Protein AF-A0A1V9V9V4-F1 (afdb_monomer_lite)

Radius of gyration: 20.97 Å; chains: 1; bounding box: 50×52×43 Å

InterPro domains:
  IPR003789 Aspartyl/glutamyl-tRNA amidotransferase subunit B-like [SSF89095] (1-101)
  IPR017959 Aspartyl/glutamyl-tRNA(Asn/Gln) amidotransferase, subunit B /E [PTHR11659] (1-145)
  IPR018027 Asn/Gln amidotransferase [PF02637] (30-145)
  IPR018027 Asn/Gln amidotransferase [SM00845] (30-144)
  IPR023168 Aspartyl/glutamyl-tRNA(Asn/Gln) amidotransferase, C-terminal, domain 2 [G3DSA:1.10.10.410] (117-145)
  IPR042114 Aspartyl/glutamyl-tRNA(Asn/Gln) amidotransferase, C-terminal, domain 1 [G3DSA:1.10.150.380] (1-55)

Foldseek 3Di:
DVVLLVCCCPVQVDDSVLSCQQVVDPLSSVLLVLLVVLVAHSVLSSCCSVPLQVVPDDPPQDPVNRLEGSVLSSVLRVCCVVQQAPPVLSSVLVVVCRVVSHSPSPVSCVVVVGGDPPPPVVVVVVVVVVCVVVVVVVVVVVVPD

pLDDT: mean 88.63, std 12.82, range [49.0, 98.69]

Secondary structure (DSSP, 8-state):
-HHHHHHHHHHH---HHHHHHHTTSHHHHHHHHHHHHTT--HHHHHHIIIIIIGGGSPTT--GGG-SS-HHHHHHHHHHHHTTSS-HHHHHHHHHHHHHHT---HHHHHHHHT------HHHHHHHHHHHHHHTHHHHHHHHTT-

Organism: NCBI:txid28198

Structure (mmCIF, N/CA/C/O backbone):
data_AF-A0A1V9V9V4-F1
#
_entry.id   AF-A0A1V9V9V4-F1
#
loop_
_atom_site.group_PDB
_atom_site.id
_atom_site.type_symbol
_atom_site.label_atom_id
_atom_site.label_alt_id
_atom_site.label_comp_id
_atom_site.label_asym_id
_atom_site.label_entity_id
_atom_site.label_seq_id
_atom_site.pdbx_PDB_ins_code
_atom_site.Cartn_x
_atom_site.Cartn_y
_atom_site.Cartn_z
_atom_site.occupancy
_atom_site.B_iso_or_equiv
_atom_site.auth_seq_id
_atom_site.auth_comp_id
_atom_site.auth_asym_id
_atom_site.auth_atom_id
_atom_site.pdbx_PDB_model_num
ATOM 1 N N . PRO A 1 1 ? -16.568 -1.614 15.394 1.00 76.81 1 PRO A N 1
ATOM 2 C CA . PRO A 1 1 ? -15.267 -2.317 15.238 1.00 76.81 1 PRO A CA 1
ATOM 3 C C . PRO A 1 1 ? -15.439 -3.821 15.005 1.00 76.81 1 PRO A C 1
ATOM 5 O O . PRO A 1 1 ? -15.005 -4.315 13.970 1.00 76.81 1 PRO A O 1
ATOM 8 N N . ASP A 1 2 ? -16.153 -4.514 15.899 1.00 82.56 2 ASP A N 1
ATOM 9 C CA . ASP A 1 2 ? -16.335 -5.975 15.839 1.00 82.56 2 ASP A CA 1
ATOM 10 C C . ASP A 1 2 ? -17.031 -6.463 14.561 1.00 82.56 2 ASP A C 1
ATOM 12 O O . ASP A 1 2 ? -16.579 -7.424 13.942 1.00 82.56 2 ASP A O 1
ATOM 16 N N . GLU A 1 3 ? -18.068 -5.758 14.096 1.00 89.12 3 GLU A N 1
ATOM 17 C CA . GLU A 1 3 ? -18.751 -6.086 12.835 1.00 89.12 3 GLU A CA 1
ATOM 18 C C . GLU A 1 3 ? -17.820 -5.965 11.619 1.00 89.12 3 GLU A C 1
ATOM 20 O O . GLU A 1 3 ? -17.771 -6.867 10.782 1.00 89.12 3 GLU A O 1
ATOM 25 N N . LYS A 1 4 ? -17.020 -4.889 11.540 1.00 88.06 4 LYS A N 1
ATOM 26 C CA . LYS A 1 4 ? -16.029 -4.717 10.465 1.00 88.06 4 LYS A CA 1
ATOM 27 C C . LYS A 1 4 ? -14.941 -5.785 10.532 1.00 88.06 4 LYS A C 1
ATOM 29 O O . LYS A 1 4 ? -14.574 -6.325 9.495 1.00 88.06 4 LYS A O 1
ATOM 34 N N . LYS A 1 5 ? -14.469 -6.132 11.734 1.00 90.81 5 LYS A N 1
ATOM 35 C CA . LYS A 1 5 ? -13.464 -7.183 11.936 1.00 90.81 5 LYS A CA 1
ATOM 36 C C . LYS A 1 5 ? -13.989 -8.524 11.428 1.00 90.81 5 LYS A C 1
ATOM 38 O O . LYS A 1 5 ? -13.320 -9.179 10.634 1.00 90.81 5 LYS A O 1
ATOM 43 N N . ALA A 1 6 ? -15.201 -8.902 11.835 1.00 91.25 6 ALA A N 1
ATOM 44 C CA . ALA A 1 6 ? -15.845 -10.132 11.383 1.00 91.25 6 ALA A CA 1
ATOM 45 C C . ALA A 1 6 ? -16.034 -10.150 9.859 1.00 91.25 6 ALA A C 1
ATOM 47 O O . ALA A 1 6 ? -15.736 -11.157 9.214 1.00 91.25 6 ALA A O 1
ATOM 48 N N . ARG A 1 7 ? -16.460 -9.024 9.270 1.00 93.94 7 ARG A N 1
ATOM 49 C CA . ARG A 1 7 ? -16.567 -8.866 7.816 1.00 93.94 7 ARG A CA 1
ATOM 50 C C . ARG A 1 7 ? -15.217 -9.052 7.125 1.00 93.94 7 ARG A C 1
ATOM 52 O O . ARG A 1 7 ? -15.139 -9.821 6.180 1.00 93.94 7 ARG A O 1
ATOM 59 N N . PHE A 1 8 ? -14.147 -8.420 7.606 1.00 92.94 8 PHE A N 1
ATOM 60 C CA . PHE A 1 8 ? -12.816 -8.532 6.999 1.00 92.94 8 PHE A CA 1
ATOM 61 C C . PHE A 1 8 ? -12.247 -9.950 7.046 1.00 92.94 8 PHE A C 1
ATOM 63 O O . PHE A 1 8 ? -11.635 -10.404 6.082 1.00 92.94 8 PHE A O 1
ATOM 70 N N . VAL A 1 9 ? -12.492 -10.684 8.130 1.00 93.69 9 VAL A N 1
ATOM 71 C CA . VAL A 1 9 ? -12.124 -12.103 8.204 1.00 93.69 9 VAL A CA 1
ATOM 72 C C . VAL A 1 9 ? -12.950 -12.927 7.211 1.00 93.69 9 VAL A C 1
ATOM 74 O O . VAL A 1 9 ? -12.396 -13.730 6.465 1.00 93.69 9 VAL A O 1
ATOM 77 N N . LYS A 1 10 ? -14.271 -12.719 7.165 1.00 94.75 10 LYS A N 1
ATOM 78 C CA . LYS A 1 10 ? -15.195 -13.530 6.359 1.00 94.75 10 LYS A CA 1
ATOM 79 C C . LYS A 1 10 ? -15.103 -13.260 4.855 1.00 94.75 10 LYS A C 1
ATOM 81 O O . LYS A 1 10 ? -15.097 -14.204 4.074 1.00 94.75 10 LYS A O 1
ATOM 86 N N . GLU A 1 11 ? -15.097 -11.994 4.453 1.00 93.12 11 GLU A N 1
ATOM 87 C CA . GLU A 1 11 ? -15.192 -11.570 3.049 1.00 93.12 11 GLU A CA 1
ATOM 88 C C . GLU A 1 11 ? -13.820 -11.449 2.388 1.00 93.12 11 GLU A C 1
ATOM 90 O O . GLU A 1 11 ? -13.676 -11.774 1.212 1.00 93.12 11 GLU A O 1
ATOM 95 N N . TYR A 1 12 ? -12.803 -11.034 3.147 1.00 92.62 12 TYR A N 1
ATOM 96 C CA . TYR A 1 12 ? -11.457 -10.797 2.622 1.00 92.62 12 TYR A CA 1
ATOM 97 C C . TYR A 1 12 ? -10.429 -11.844 3.065 1.00 92.62 12 TYR A C 1
ATOM 99 O O . TYR A 1 12 ? -9.267 -11.775 2.662 1.00 92.62 12 TYR A O 1
ATOM 107 N N . GLY A 1 13 ? -10.834 -12.824 3.881 1.00 92.81 13 GLY A N 1
ATOM 108 C CA . GLY A 1 13 ? -9.962 -13.911 4.329 1.00 92.81 13 GLY A CA 1
ATOM 109 C C . GLY A 1 13 ? -8.808 -13.449 5.222 1.00 92.81 13 GLY A C 1
ATOM 110 O O . GLY A 1 13 ? -7.790 -14.140 5.305 1.00 92.81 13 GLY A O 1
ATOM 111 N N . LEU A 1 14 ? -8.926 -12.277 5.860 1.00 94.31 14 LEU A N 1
ATOM 112 C CA . LEU A 1 14 ? -7.885 -11.779 6.755 1.00 94.31 14 LEU A CA 1
ATOM 113 C C . LEU A 1 14 ? -7.756 -12.668 7.992 1.00 94.31 14 LEU A C 1
ATOM 115 O O . LEU A 1 14 ? -8.738 -13.189 8.521 1.00 94.31 14 LEU A O 1
ATOM 119 N N . LYS A 1 15 ? -6.531 -12.780 8.510 1.00 93.50 15 LYS A N 1
ATOM 120 C CA . LYS A 1 15 ? -6.314 -13.348 9.842 1.00 93.50 15 LYS A CA 1
ATOM 121 C C . LYS A 1 15 ? -6.949 -12.432 10.884 1.00 93.50 15 LYS A C 1
ATOM 123 O O . LYS A 1 15 ? -6.930 -11.211 10.742 1.00 93.50 15 LYS A O 1
ATOM 128 N N . GLU A 1 16 ? -7.438 -13.010 11.978 1.00 92.81 16 GLU A N 1
ATOM 129 C CA . GLU A 1 16 ? -8.068 -12.226 13.046 1.00 92.81 16 GLU A CA 1
ATOM 130 C C . GLU A 1 16 ? -7.151 -11.147 13.626 1.00 92.81 16 GLU A C 1
ATOM 132 O O . GLU A 1 16 ? -7.632 -10.075 13.994 1.00 92.81 16 GLU A O 1
ATOM 137 N N . TYR A 1 17 ? -5.846 -11.419 13.707 1.00 92.25 17 TYR A N 1
ATOM 138 C CA . TYR A 1 17 ? -4.858 -10.447 14.167 1.00 92.25 17 TYR A CA 1
ATOM 139 C C . TYR A 1 17 ? -4.814 -9.223 13.244 1.00 92.25 17 TYR A C 1
ATOM 141 O O . TYR A 1 17 ? -5.044 -8.109 13.707 1.00 92.25 17 TYR A O 1
ATOM 149 N N . ASP A 1 18 ? -4.630 -9.440 11.941 1.00 93.62 18 ASP A N 1
ATOM 150 C CA . ASP A 1 18 ? -4.568 -8.373 10.936 1.00 93.62 18 ASP A CA 1
ATOM 151 C C . ASP A 1 18 ? -5.870 -7.565 10.901 1.00 93.62 18 ASP A C 1
ATOM 153 O O . ASP A 1 18 ? -5.855 -6.334 10.922 1.00 93.62 18 ASP A O 1
ATOM 157 N N . ALA A 1 19 ? -7.012 -8.259 10.939 1.00 94.50 19 ALA A N 1
ATOM 158 C CA . ALA A 1 19 ? -8.316 -7.616 11.015 1.00 94.50 19 ALA A CA 1
ATOM 159 C C . ALA A 1 19 ? -8.445 -6.759 12.285 1.00 94.50 19 ALA A C 1
ATOM 161 O O . ALA A 1 19 ? -8.942 -5.642 12.205 1.00 94.50 19 ALA A O 1
ATOM 162 N N . SER A 1 20 ? -7.945 -7.232 13.434 1.00 94.19 20 SER A N 1
ATOM 163 C CA . SER A 1 20 ? -7.956 -6.466 14.691 1.00 94.19 20 SER A CA 1
ATOM 164 C C . SER A 1 20 ? -7.110 -5.199 14.603 1.00 94.19 20 SER A C 1
ATOM 166 O O . SER A 1 20 ? -7.551 -4.156 15.078 1.00 94.19 20 SER A O 1
ATOM 168 N N . VAL A 1 21 ? -5.927 -5.276 13.982 1.00 93.12 21 VAL A N 1
ATOM 169 C CA . VAL A 1 21 ? -5.042 -4.118 13.774 1.00 93.12 21 VAL A CA 1
ATOM 170 C C . VAL A 1 21 ? -5.727 -3.079 12.891 1.00 93.12 21 VAL A C 1
ATOM 172 O O . VAL A 1 21 ? -5.791 -1.909 13.260 1.00 93.12 21 VAL A O 1
ATOM 175 N N . ILE A 1 22 ? -6.301 -3.493 11.760 1.00 95.38 22 ILE A N 1
ATOM 176 C CA . ILE A 1 22 ? -6.987 -2.580 10.834 1.00 95.38 22 ILE A CA 1
ATOM 177 C C . ILE A 1 22 ? -8.232 -1.961 11.481 1.00 95.38 22 ILE A C 1
ATOM 179 O O . ILE A 1 22 ? -8.517 -0.788 11.271 1.00 95.38 22 ILE A O 1
ATOM 183 N N . THR A 1 23 ? -8.969 -2.713 12.301 1.00 95.12 23 THR A N 1
ATOM 184 C CA . THR A 1 23 ? -10.164 -2.199 12.992 1.00 95.12 23 THR A CA 1
ATOM 185 C C . THR A 1 23 ? -9.881 -1.555 14.346 1.00 95.12 23 THR A C 1
ATOM 187 O O . THR A 1 23 ? -10.823 -1.302 15.098 1.00 95.12 23 THR A O 1
ATOM 190 N N . SER A 1 24 ? -8.609 -1.310 14.677 1.00 92.06 24 SER A N 1
ATOM 191 C CA . SER A 1 24 ? -8.217 -0.648 15.927 1.00 92.06 24 SER A CA 1
ATOM 192 C C . SER A 1 24 ? -8.727 0.793 16.009 1.00 92.06 24 SER A C 1
ATOM 194 O O . SER A 1 24 ? -8.982 1.290 17.104 1.00 92.06 24 SER A O 1
ATOM 196 N N . SER A 1 25 ? -8.947 1.430 14.856 1.00 91.94 25 SER A N 1
ATOM 197 C CA . SER A 1 25 ? -9.592 2.732 14.722 1.00 91.94 25 SER A CA 1
ATOM 198 C C . SER A 1 25 ? -10.607 2.712 13.570 1.00 91.94 25 SER A C 1
ATOM 200 O O . SER A 1 25 ? -10.559 1.845 12.688 1.00 91.94 25 SER A O 1
ATOM 202 N N . LEU A 1 26 ? -11.571 3.637 13.589 1.00 92.81 26 LEU A N 1
ATOM 203 C CA . LEU A 1 26 ? -12.583 3.733 12.531 1.00 92.81 26 LEU A CA 1
ATOM 204 C C . LEU A 1 26 ? -11.948 4.193 11.213 1.00 92.81 26 LEU A C 1
ATOM 206 O O . LEU A 1 26 ? -12.309 3.712 10.141 1.00 92.81 26 LEU A O 1
ATOM 210 N N . GLU A 1 27 ? -10.975 5.083 11.324 1.00 94.44 27 GLU A N 1
ATOM 211 C CA . GLU A 1 27 ? -10.233 5.719 10.246 1.00 94.44 27 GLU A CA 1
ATOM 212 C C . GLU A 1 27 ? -9.420 4.673 9.478 1.00 94.44 27 GLU A C 1
ATOM 214 O O . GLU A 1 27 ? -9.568 4.555 8.265 1.00 94.44 27 GLU A O 1
ATOM 219 N N . MET A 1 28 ? -8.659 3.824 10.181 1.00 95.12 28 MET A N 1
ATOM 220 C CA . MET A 1 28 ? -7.925 2.704 9.572 1.00 95.12 28 MET A CA 1
ATOM 221 C C . MET A 1 28 ? -8.865 1.717 8.871 1.00 95.12 28 MET A C 1
ATOM 223 O O . MET A 1 28 ? -8.575 1.251 7.767 1.00 95.12 28 MET A O 1
ATOM 227 N N . ALA A 1 29 ? -10.017 1.419 9.478 1.00 95.69 29 ALA A N 1
ATOM 228 C CA . ALA A 1 29 ? -10.992 0.510 8.888 1.00 95.69 29 ALA A CA 1
ATOM 229 C C . ALA A 1 29 ? -11.661 1.095 7.634 1.00 95.69 29 ALA A C 1
ATOM 231 O O . ALA A 1 29 ? -11.946 0.356 6.694 1.00 95.69 29 ALA A O 1
ATOM 232 N N . ASN A 1 30 ? -11.932 2.402 7.620 1.00 96.19 30 ASN A N 1
ATOM 233 C CA . ASN A 1 30 ? -12.473 3.103 6.455 1.00 96.19 30 ASN A CA 1
ATOM 234 C C . ASN A 1 30 ? -11.434 3.208 5.336 1.00 96.19 30 ASN A C 1
ATOM 236 O O . ASN A 1 30 ? -11.762 2.936 4.186 1.00 96.19 30 ASN A O 1
ATOM 240 N N . TYR A 1 31 ? -10.182 3.515 5.680 1.00 97.62 31 TYR A N 1
ATOM 241 C CA . TYR A 1 31 ? -9.071 3.558 4.734 1.00 97.62 31 TYR A CA 1
ATOM 242 C C . TYR A 1 31 ? -8.889 2.199 4.045 1.00 97.62 31 TYR A C 1
ATOM 244 O O . TYR A 1 31 ? -8.785 2.121 2.825 1.00 97.62 31 TYR A O 1
ATOM 252 N N . PHE A 1 32 ? -8.922 1.105 4.814 1.00 97.62 32 PHE A N 1
ATOM 253 C CA . PHE A 1 32 ? -8.853 -0.244 4.254 1.00 97.62 32 PHE A CA 1
ATOM 254 C C . PHE A 1 32 ? -10.056 -0.575 3.358 1.00 97.62 32 PHE A C 1
ATOM 256 O O . PHE A 1 32 ? -9.870 -1.136 2.284 1.00 97.62 32 PHE A O 1
ATOM 263 N N . ASP A 1 33 ? -11.281 -0.215 3.757 1.00 96.38 33 ASP A N 1
ATOM 264 C CA . ASP A 1 33 ? -12.472 -0.397 2.910 1.00 96.38 33 ASP A CA 1
ATOM 265 C C . ASP A 1 33 ? -12.338 0.324 1.562 1.00 96.38 33 ASP A C 1
ATOM 267 O O . ASP A 1 33 ? -12.661 -0.242 0.517 1.00 96.38 33 ASP A O 1
ATOM 271 N N . GLU A 1 34 ? -11.835 1.559 1.578 1.00 97.81 34 GLU A N 1
ATOM 272 C CA . GLU A 1 34 ? -11.622 2.348 0.367 1.00 97.81 34 GLU A CA 1
ATOM 273 C C . GLU A 1 34 ? -10.537 1.719 -0.518 1.00 97.81 34 GLU A C 1
ATOM 275 O O . GLU A 1 34 ? -10.747 1.562 -1.720 1.00 97.81 34 GLU A O 1
ATOM 280 N N . MET A 1 35 ? -9.438 1.232 0.071 1.00 98.19 35 MET A N 1
ATOM 281 C CA . MET A 1 35 ? -8.439 0.447 -0.661 1.00 98.19 35 MET A CA 1
ATOM 282 C C . MET A 1 35 ? -9.052 -0.794 -1.320 1.00 98.19 35 MET A C 1
ATOM 284 O O . MET A 1 35 ? -8.757 -1.089 -2.477 1.00 98.19 35 MET A O 1
ATOM 288 N N . MET A 1 36 ? -9.923 -1.519 -0.612 1.00 97.75 36 MET A N 1
ATOM 289 C CA . MET A 1 36 ? -10.554 -2.722 -1.157 1.00 97.75 36 MET A CA 1
ATOM 290 C C . MET A 1 36 ? -11.478 -2.427 -2.343 1.00 97.75 36 MET A C 1
ATOM 292 O O . MET A 1 36 ? -11.606 -3.265 -3.238 1.00 97.75 36 MET A O 1
ATOM 296 N N . SER A 1 37 ? -12.070 -1.232 -2.395 1.00 96.94 37 SER A N 1
ATOM 297 C CA . SER A 1 37 ? -12.916 -0.805 -3.517 1.00 96.94 37 SER A CA 1
ATOM 298 C C . SER A 1 37 ? -12.158 -0.657 -4.847 1.00 96.94 37 SER A C 1
ATOM 300 O O . SER A 1 37 ? -12.768 -0.732 -5.911 1.00 96.94 37 SER A O 1
ATOM 302 N N . GLU A 1 38 ? -10.825 -0.547 -4.807 1.00 97.19 38 GLU A N 1
ATOM 303 C CA . GLU A 1 38 ? -9.959 -0.439 -5.993 1.00 97.19 38 GLU A CA 1
ATOM 304 C C . GLU A 1 38 ? -9.600 -1.805 -6.623 1.00 97.19 38 GLU A C 1
ATOM 306 O O . GLU A 1 38 ? -8.936 -1.871 -7.671 1.00 97.19 38 GLU A O 1
ATOM 311 N N . GLY A 1 39 ? -10.074 -2.903 -6.016 1.00 95.00 39 GLY A N 1
ATOM 312 C CA . GLY A 1 39 ? -9.972 -4.264 -6.550 1.00 95.00 39 GLY A CA 1
ATOM 313 C C . GLY A 1 39 ? -8.612 -4.935 -6.353 1.00 95.00 39 GLY A C 1
ATOM 314 O O . GLY A 1 39 ? -8.243 -5.789 -7.156 1.00 95.00 39 GLY A O 1
ATOM 315 N N . ILE A 1 40 ? -7.866 -4.541 -5.319 1.00 97.50 40 ILE A N 1
ATOM 316 C CA . ILE A 1 40 ? -6.571 -5.137 -4.951 1.00 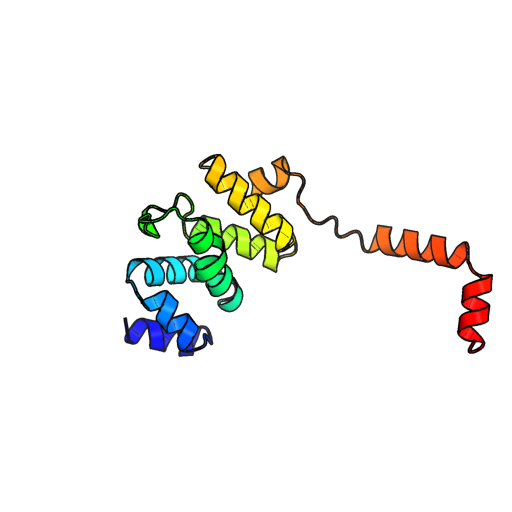97.50 40 ILE A CA 1
ATOM 317 C C . ILE A 1 40 ? -6.733 -6.310 -3.980 1.00 97.50 40 ILE A C 1
ATOM 319 O O . ILE A 1 40 ? -7.783 -6.479 -3.356 1.00 97.50 40 ILE A O 1
ATOM 323 N N . SER A 1 41 ? -5.689 -7.121 -3.797 1.00 96.88 41 SER A N 1
ATOM 324 C CA . SER A 1 41 ? -5.743 -8.206 -2.816 1.00 96.88 41 SER A CA 1
ATOM 325 C C . SER A 1 41 ? -5.718 -7.686 -1.376 1.00 96.88 41 SER A C 1
ATOM 327 O O . SER A 1 41 ? -4.897 -6.849 -0.995 1.00 96.88 41 SER A O 1
ATOM 329 N N . ALA A 1 42 ? -6.566 -8.270 -0.528 1.00 96.69 42 ALA A N 1
ATOM 330 C CA . ALA A 1 42 ? -6.638 -7.920 0.887 1.00 96.69 42 ALA A CA 1
ATOM 331 C C . ALA A 1 42 ? -5.307 -8.131 1.621 1.00 96.69 42 ALA A C 1
ATOM 333 O O . ALA A 1 42 ? -4.913 -7.312 2.443 1.00 96.69 42 ALA A O 1
ATOM 334 N N . LYS A 1 43 ? -4.564 -9.189 1.272 1.00 95.50 43 LYS A N 1
ATOM 335 C CA . LYS A 1 43 ? -3.235 -9.469 1.834 1.00 95.50 43 LYS A CA 1
ATOM 336 C C . LYS A 1 43 ? -2.250 -8.325 1.571 1.00 95.50 43 LYS A C 1
ATOM 338 O O . LYS A 1 43 ? -1.537 -7.903 2.487 1.00 95.50 43 LYS A O 1
ATOM 343 N N . ASN A 1 44 ? -2.184 -7.850 0.327 1.00 96.94 44 ASN A N 1
ATOM 344 C CA . ASN A 1 44 ? -1.288 -6.753 -0.019 1.00 96.94 44 ASN A CA 1
ATOM 345 C C . ASN A 1 44 ? -1.793 -5.441 0.576 1.00 96.94 44 ASN A C 1
ATOM 347 O O . ASN A 1 44 ? -0.992 -4.723 1.165 1.00 96.94 44 ASN A O 1
ATOM 351 N N . ALA A 1 45 ? -3.102 -5.174 0.525 1.00 98.00 45 ALA A N 1
ATOM 352 C CA . ALA A 1 45 ? -3.703 -4.010 1.168 1.00 98.00 45 ALA A CA 1
ATOM 353 C C . ALA A 1 45 ? -3.347 -3.935 2.663 1.00 98.00 45 ALA A C 1
ATOM 355 O O . ALA A 1 45 ? -2.870 -2.903 3.123 1.00 98.00 45 ALA A O 1
ATOM 356 N N . THR A 1 46 ? -3.478 -5.045 3.403 1.00 97.38 46 THR A N 1
ATOM 357 C CA . THR A 1 46 ? -3.084 -5.134 4.816 1.00 97.38 46 THR A CA 1
ATOM 358 C C . THR A 1 46 ? -1.614 -4.785 4.995 1.00 97.38 46 THR A C 1
ATOM 360 O O . THR A 1 46 ? -1.297 -3.901 5.779 1.00 97.38 46 THR A O 1
ATOM 363 N N . THR A 1 47 ? -0.716 -5.430 4.247 1.00 97.06 47 THR A N 1
ATOM 364 C CA . THR A 1 47 ? 0.733 -5.210 4.396 1.00 97.06 47 THR A CA 1
ATOM 365 C C . THR A 1 47 ? 1.110 -3.758 4.101 1.00 97.06 47 THR A C 1
ATOM 367 O O . THR A 1 47 ? 1.856 -3.134 4.853 1.00 97.06 47 THR A O 1
ATOM 370 N N . TRP A 1 48 ? 0.573 -3.193 3.023 1.00 98.25 48 TRP A N 1
ATOM 371 C CA . TRP A 1 48 ? 0.895 -1.833 2.610 1.00 98.25 48 TRP A CA 1
ATOM 372 C C . TRP A 1 48 ? 0.313 -0.780 3.547 1.00 98.25 48 TRP A C 1
ATOM 374 O O . TRP A 1 48 ? 0.983 0.210 3.826 1.00 98.25 48 TRP A O 1
ATOM 384 N N . LEU A 1 49 ? -0.879 -1.013 4.093 1.00 97.44 49 LEU A N 1
ATOM 385 C CA . LEU A 1 49 ? -1.482 -0.118 5.072 1.00 97.44 49 LEU A CA 1
ATOM 386 C C . LEU A 1 49 ? -0.775 -0.197 6.433 1.00 97.44 49 LEU A C 1
ATOM 388 O O . LEU A 1 49 ? -0.376 0.828 6.981 1.00 97.44 49 LEU A O 1
ATOM 392 N N . THR A 1 50 ? -0.612 -1.402 6.988 1.00 95.12 50 THR A N 1
ATOM 393 C CA . THR A 1 50 ? -0.173 -1.581 8.383 1.00 95.12 50 THR A CA 1
ATOM 394 C C . THR A 1 50 ? 1.339 -1.592 8.563 1.00 95.12 50 THR A C 1
ATOM 396 O O . THR A 1 50 ? 1.805 -1.445 9.689 1.00 95.12 50 THR A O 1
ATOM 399 N N . VAL A 1 51 ? 2.108 -1.795 7.489 1.00 95.88 51 VAL A N 1
ATOM 400 C CA . VAL A 1 51 ? 3.577 -1.832 7.540 1.00 95.88 51 VAL A CA 1
ATOM 401 C C . VAL A 1 51 ? 4.172 -0.689 6.732 1.00 95.88 51 VAL A C 1
ATOM 403 O O . VAL A 1 51 ? 4.880 0.141 7.293 1.00 95.88 51 VAL A O 1
ATOM 406 N N . GLU A 1 52 ? 3.895 -0.620 5.427 1.00 97.56 52 GLU A N 1
ATOM 407 C CA . GLU A 1 52 ? 4.624 0.308 4.552 1.00 97.56 52 GLU A CA 1
ATOM 408 C C . GLU A 1 52 ? 4.216 1.768 4.759 1.00 97.56 52 GLU A C 1
ATOM 410 O O . GLU A 1 52 ? 5.100 2.608 4.922 1.00 97.56 52 GLU A O 1
ATOM 415 N N . LEU A 1 53 ? 2.915 2.079 4.778 1.00 96.69 53 LEU A N 1
ATOM 416 C CA . LEU A 1 53 ? 2.441 3.441 5.015 1.00 96.69 53 LEU A CA 1
ATOM 417 C C . LEU A 1 53 ? 2.608 3.838 6.484 1.00 96.69 53 LEU A C 1
ATOM 419 O O . LEU A 1 53 ? 3.239 4.851 6.765 1.00 96.69 53 LEU A O 1
ATOM 423 N N . GLN A 1 54 ? 2.106 3.021 7.415 1.00 93.31 54 GLN A N 1
ATOM 424 C CA . GLN A 1 54 ? 2.245 3.256 8.861 1.00 93.31 54 GLN A CA 1
ATOM 425 C C . GLN A 1 54 ? 3.706 3.473 9.283 1.00 93.31 54 GLN A C 1
ATOM 427 O O . GLN A 1 54 ? 3.994 4.413 10.016 1.00 93.31 54 GLN A O 1
ATOM 432 N N . GLY A 1 55 ? 4.649 2.681 8.760 1.00 94.88 55 GLY A N 1
ATOM 433 C CA . GLY A 1 55 ? 6.079 2.832 9.055 1.00 94.88 55 GLY A CA 1
ATOM 434 C C . GLY A 1 55 ? 6.719 4.122 8.526 1.00 94.88 55 GLY A C 1
ATOM 435 O O . GLY A 1 55 ? 7.856 4.422 8.884 1.00 94.88 55 GLY A O 1
ATOM 436 N N . ARG A 1 56 ? 6.012 4.881 7.679 1.00 94.81 56 ARG A N 1
ATOM 437 C CA . ARG A 1 56 ? 6.455 6.164 7.108 1.00 94.81 56 ARG A CA 1
ATOM 438 C C . ARG A 1 56 ? 5.742 7.374 7.709 1.00 94.81 56 ARG A C 1
ATOM 440 O O . ARG A 1 56 ? 6.137 8.505 7.423 1.00 94.81 56 ARG A O 1
ATOM 447 N N . LEU A 1 57 ? 4.712 7.166 8.527 1.00 91.62 57 LEU A N 1
ATOM 448 C CA . LEU A 1 57 ? 4.073 8.257 9.255 1.00 91.62 57 LEU A CA 1
ATOM 449 C C . LEU A 1 57 ? 4.990 8.720 10.393 1.00 91.62 57 LEU A C 1
ATOM 451 O O . LEU A 1 57 ? 5.658 7.922 11.051 1.00 91.62 57 LEU A O 1
ATOM 455 N N . LYS A 1 58 ? 5.044 10.036 10.616 1.00 87.00 58 LYS A N 1
ATOM 456 C CA . LYS A 1 58 ? 5.768 10.602 11.762 1.00 87.00 58 LYS A CA 1
ATOM 457 C C . LYS A 1 58 ? 5.012 10.284 13.050 1.00 87.00 58 LYS A C 1
ATOM 459 O O . LYS A 1 58 ? 3.797 10.115 13.037 1.00 87.00 58 LYS A O 1
ATOM 464 N N . GLU A 1 59 ? 5.726 10.260 14.170 1.00 85.69 59 GLU A N 1
ATOM 465 C CA . GLU A 1 59 ? 5.106 10.051 15.478 1.00 85.69 59 GLU A CA 1
ATOM 466 C C . GLU A 1 59 ? 3.992 11.084 15.725 1.00 85.69 59 GLU A C 1
ATOM 468 O O . GLU A 1 59 ? 4.187 12.285 15.530 1.00 85.69 59 GLU A O 1
ATOM 473 N N . GLY A 1 60 ? 2.810 10.596 16.108 1.00 80.50 60 GLY A N 1
ATOM 474 C CA . GLY A 1 60 ? 1.622 11.419 16.336 1.00 80.50 60 GLY A CA 1
ATOM 475 C C . GLY A 1 60 ? 0.801 11.765 15.088 1.00 80.50 60 GLY A C 1
ATOM 476 O O . GLY A 1 60 ? -0.291 12.293 15.257 1.00 80.50 60 GLY A O 1
ATOM 477 N N . VAL A 1 61 ? 1.267 11.446 13.873 1.00 85.94 61 VAL A N 1
ATOM 478 C CA . VAL A 1 61 ? 0.476 11.609 12.641 1.00 85.94 61 VAL A CA 1
ATOM 479 C C . VAL A 1 61 ? -0.489 10.439 12.500 1.00 85.94 61 VAL A C 1
ATOM 481 O O . VAL A 1 61 ? -0.085 9.275 12.485 1.00 85.94 61 VAL A O 1
ATOM 484 N N . THR A 1 62 ? -1.774 10.752 12.390 1.00 88.69 62 THR A N 1
ATOM 485 C CA . THR A 1 62 ? -2.830 9.759 12.172 1.00 88.69 62 THR A CA 1
ATOM 486 C C . THR A 1 62 ? -2.937 9.361 10.699 1.00 88.69 62 THR A C 1
ATOM 488 O O . THR A 1 62 ? -2.413 10.028 9.807 1.00 88.69 62 THR A O 1
ATOM 491 N N . ILE A 1 63 ? -3.656 8.271 10.413 1.00 92.94 63 ILE A N 1
ATOM 492 C CA . ILE A 1 63 ? -3.900 7.846 9.028 1.00 92.94 63 ILE A CA 1
ATOM 493 C C . ILE A 1 63 ? -4.715 8.879 8.226 1.00 92.94 63 ILE A C 1
ATOM 495 O O . ILE A 1 63 ? -4.549 8.968 7.014 1.00 92.94 63 ILE A O 1
ATOM 499 N N . GLU A 1 64 ? -5.550 9.691 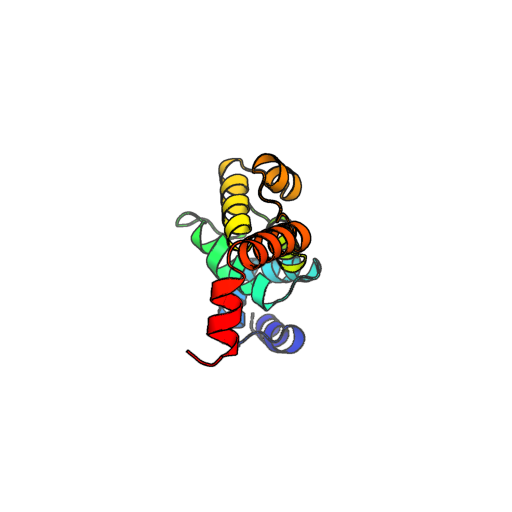8.884 1.00 89.69 64 GLU A N 1
ATOM 500 C CA . GLU A 1 64 ? -6.316 10.771 8.236 1.00 89.69 64 GLU A CA 1
ATOM 501 C C . GLU A 1 64 ? -5.437 11.965 7.850 1.00 89.69 64 GLU A C 1
ATOM 503 O O . GLU A 1 64 ? -5.719 12.666 6.882 1.00 89.69 64 GLU A O 1
ATOM 508 N N . GLU A 1 65 ? -4.343 12.175 8.581 1.00 90.75 65 GLU A N 1
ATOM 509 C CA . GLU A 1 65 ? -3.338 13.205 8.304 1.00 90.75 65 GLU A CA 1
ATOM 510 C C . GLU A 1 65 ? -2.244 12.708 7.348 1.00 90.75 65 GLU A C 1
ATOM 512 O O . GLU A 1 65 ? -1.300 13.437 7.030 1.00 90.75 65 GLU A O 1
ATOM 517 N N . SER A 1 66 ? -2.356 11.462 6.881 1.00 92.06 66 SER A N 1
ATOM 518 C CA . SER A 1 66 ? -1.435 10.886 5.912 1.00 92.06 66 SER A CA 1
ATOM 519 C C . SER A 1 66 ? -1.426 11.713 4.618 1.00 92.06 66 SER A C 1
ATOM 521 O O . SER A 1 66 ? -2.486 12.000 4.055 1.00 92.06 66 SER A O 1
ATOM 523 N N . PRO A 1 67 ? -0.245 12.033 4.056 1.00 91.94 67 PRO A N 1
ATOM 524 C CA . PRO A 1 67 ? -0.159 12.657 2.734 1.00 91.94 67 PRO A CA 1
ATOM 525 C C . PRO A 1 67 ? -0.624 11.714 1.607 1.00 91.94 67 PRO A C 1
ATOM 527 O O . PRO A 1 67 ? -0.913 12.163 0.497 1.00 91.94 67 PRO A O 1
ATOM 530 N N . ILE A 1 68 ? -0.712 10.412 1.895 1.00 97.06 68 ILE A N 1
ATOM 531 C CA . ILE A 1 68 ? -1.146 9.361 0.976 1.00 97.06 68 ILE A CA 1
ATOM 532 C C . ILE A 1 68 ? -2.548 8.903 1.374 1.00 97.06 68 ILE A C 1
ATOM 534 O O . ILE A 1 68 ? -2.741 8.360 2.465 1.00 97.06 68 ILE A O 1
ATOM 538 N N . ASP A 1 69 ? -3.511 9.089 0.473 1.00 97.06 69 ASP A N 1
ATOM 539 C CA . ASP A 1 69 ? -4.874 8.576 0.631 1.00 97.06 69 ASP A CA 1
ATOM 540 C C . ASP A 1 69 ? -5.003 7.116 0.169 1.00 97.06 69 ASP A C 1
ATOM 542 O O . ASP A 1 69 ? -4.113 6.564 -0.491 1.00 97.06 69 ASP A O 1
ATOM 546 N N . ALA A 1 70 ? -6.119 6.482 0.537 1.00 97.94 70 ALA A N 1
ATOM 547 C CA . ALA A 1 70 ? -6.353 5.062 0.299 1.00 97.94 70 ALA A CA 1
ATOM 548 C C . ALA A 1 70 ? -6.284 4.694 -1.178 1.00 97.94 70 ALA A C 1
ATOM 550 O O . ALA A 1 70 ? -5.689 3.678 -1.539 1.00 97.94 70 ALA A O 1
ATOM 551 N N . LYS A 1 71 ? -6.823 5.554 -2.044 1.00 98.25 71 LYS A N 1
ATOM 552 C CA . LYS A 1 71 ? -6.784 5.362 -3.490 1.00 98.25 71 LYS A CA 1
ATOM 553 C C . LYS A 1 71 ? -5.360 5.393 -4.040 1.00 98.25 71 LYS A C 1
ATOM 555 O O . LYS A 1 71 ? -5.001 4.559 -4.874 1.00 98.25 71 LYS A O 1
ATOM 560 N N . THR A 1 72 ? -4.535 6.321 -3.565 1.00 98.56 72 THR A N 1
ATOM 561 C CA . THR A 1 72 ? -3.123 6.414 -3.951 1.00 98.56 72 THR A CA 1
ATOM 562 C C . THR A 1 72 ? -2.372 5.160 -3.510 1.00 98.56 72 THR A C 1
ATOM 564 O O . THR A 1 72 ? -1.718 4.518 -4.334 1.00 98.56 72 THR A O 1
ATOM 567 N N . LEU A 1 73 ? -2.521 4.744 -2.246 1.00 98.56 73 LEU A N 1
ATOM 568 C CA . LEU A 1 73 ? -1.867 3.534 -1.740 1.00 98.56 73 LEU A CA 1
ATOM 569 C C . LEU A 1 73 ? -2.331 2.280 -2.494 1.00 98.56 73 LEU A C 1
ATOM 571 O O . LEU A 1 73 ? -1.512 1.444 -2.873 1.00 98.56 73 LEU A O 1
ATOM 575 N N . ALA A 1 74 ? -3.630 2.166 -2.772 1.00 98.62 74 ALA A N 1
ATOM 576 C CA . ALA A 1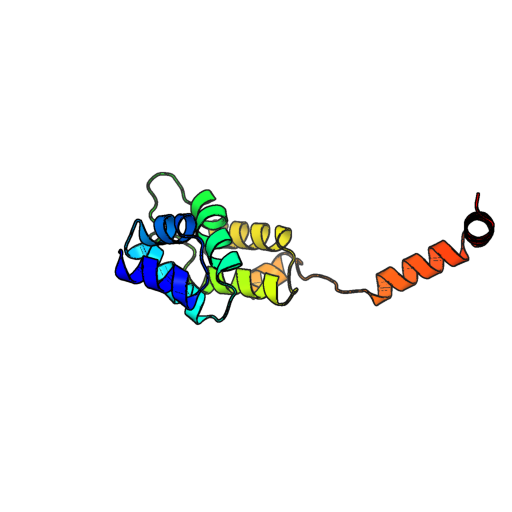 74 ? -4.176 1.057 -3.540 1.00 98.62 74 ALA A CA 1
ATOM 577 C C . ALA A 1 74 ? -3.672 1.043 -4.988 1.00 98.62 74 ALA A C 1
ATOM 579 O O . ALA A 1 74 ? -3.394 -0.026 -5.526 1.00 98.62 74 ALA A O 1
ATOM 580 N N . THR A 1 75 ? -3.474 2.211 -5.603 1.00 98.69 75 THR A N 1
ATOM 581 C CA . THR A 1 75 ? -2.882 2.315 -6.943 1.00 98.69 75 THR A CA 1
ATOM 582 C C . THR A 1 75 ? -1.442 1.798 -6.948 1.00 98.69 75 THR A C 1
ATOM 584 O O . THR A 1 75 ? -1.081 1.036 -7.841 1.00 98.69 75 THR A O 1
ATOM 587 N N . ILE A 1 76 ? -0.638 2.113 -5.923 1.00 98.62 76 ILE A N 1
ATOM 588 C CA . ILE A 1 76 ? 0.712 1.539 -5.767 1.00 98.62 76 ILE A CA 1
ATOM 589 C C . ILE A 1 76 ? 0.631 0.010 -5.686 1.00 98.62 76 ILE A C 1
ATOM 591 O O . ILE A 1 76 ? 1.341 -0.680 -6.415 1.00 98.62 76 ILE A O 1
ATOM 595 N N . VAL A 1 77 ? -0.266 -0.527 -4.850 1.00 98.62 77 VAL A N 1
ATOM 596 C CA . VAL A 1 77 ? -0.459 -1.981 -4.713 1.00 98.62 77 VAL A CA 1
ATOM 597 C C . VAL A 1 77 ? -0.875 -2.618 -6.037 1.00 98.62 77 VAL A C 1
ATOM 599 O O . VAL A 1 77 ? -0.328 -3.648 -6.422 1.00 98.62 77 VAL A O 1
ATOM 602 N N . LYS A 1 78 ? -1.781 -1.983 -6.779 1.00 98.38 78 LYS A N 1
ATOM 603 C CA . LYS A 1 78 ? -2.240 -2.459 -8.085 1.00 98.38 78 LYS A CA 1
ATOM 604 C C . LYS A 1 78 ? -1.096 -2.564 -9.093 1.00 98.38 78 LYS A C 1
ATOM 606 O O . LYS A 1 78 ? -1.039 -3.544 -9.827 1.00 98.38 78 LYS A O 1
ATOM 611 N N . ARG A 1 79 ? -0.148 -1.617 -9.066 1.00 98.00 79 ARG A N 1
ATOM 612 C CA . ARG A 1 79 ? 1.066 -1.642 -9.904 1.00 98.00 79 ARG A CA 1
ATOM 613 C C . ARG A 1 79 ? 2.065 -2.731 -9.530 1.00 98.00 79 ARG A C 1
ATOM 615 O O . ARG A 1 79 ? 2.907 -3.099 -10.345 1.00 98.00 79 ARG A O 1
ATOM 622 N N . ILE A 1 80 ? 1.985 -3.249 -8.310 1.00 97.44 80 ILE A N 1
ATOM 623 C CA . ILE A 1 80 ? 2.729 -4.446 -7.910 1.00 97.44 80 ILE A CA 1
ATOM 624 C C . ILE A 1 80 ? 2.008 -5.690 -8.427 1.00 97.44 80 ILE A C 1
ATOM 626 O O . ILE A 1 80 ? 2.637 -6.575 -8.995 1.00 97.44 80 ILE A O 1
ATOM 630 N N . GLU A 1 81 ? 0.690 -5.763 -8.233 1.00 97.00 81 GLU A N 1
ATOM 631 C CA . GLU A 1 81 ? -0.124 -6.924 -8.612 1.00 97.00 81 GLU A CA 1
ATOM 632 C C . GLU A 1 81 ? -0.190 -7.140 -10.130 1.00 97.00 81 GLU A C 1
ATOM 634 O O . GLU A 1 81 ? -0.229 -8.286 -10.577 1.00 97.00 81 GLU A O 1
ATOM 639 N N . ASP A 1 82 ? -0.147 -6.065 -10.922 1.00 95.75 82 ASP A N 1
ATOM 640 C CA . ASP A 1 82 ? -0.082 -6.120 -12.388 1.00 95.75 82 ASP A CA 1
ATOM 641 C C . ASP A 1 82 ? 1.351 -6.273 -12.946 1.00 95.75 82 ASP A C 1
ATOM 643 O O . ASP A 1 82 ? 1.529 -6.344 -14.161 1.00 95.75 82 ASP A O 1
ATOM 647 N N . ASN A 1 83 ? 2.362 -6.386 -12.073 1.00 94.69 83 ASN A N 1
ATOM 648 C CA . ASN A 1 83 ? 3.792 -6.464 -12.405 1.00 94.69 83 ASN A CA 1
ATOM 649 C C . ASN A 1 83 ? 4.348 -5.239 -13.159 1.00 94.69 83 ASN A C 1
ATOM 651 O O . ASN A 1 83 ? 5.390 -5.324 -13.807 1.00 94.69 83 ASN A O 1
ATOM 655 N N . THR A 1 84 ? 3.707 -4.070 -13.076 1.00 95.31 84 THR A N 1
ATOM 656 C CA . THR A 1 84 ? 4.297 -2.828 -13.601 1.00 95.31 84 THR A CA 1
ATOM 657 C C . THR A 1 84 ? 5.562 -2.455 -12.832 1.00 95.31 84 THR A C 1
ATOM 659 O O . THR A 1 84 ? 6.521 -1.969 -13.430 1.00 95.31 84 THR A O 1
ATOM 662 N N . ILE A 1 85 ? 5.58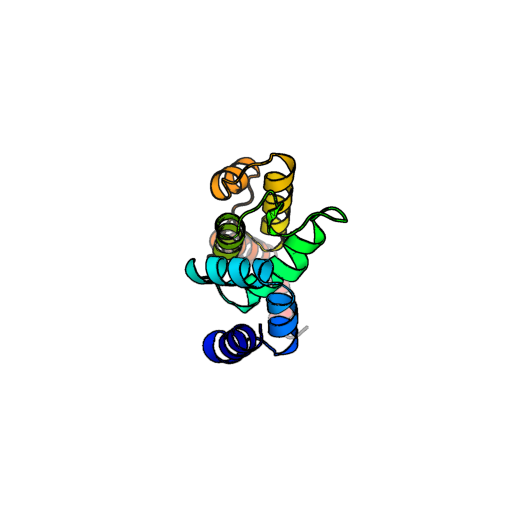3 -2.664 -11.512 1.00 96.75 85 ILE A N 1
ATOM 663 C CA . ILE A 1 85 ? 6.732 -2.397 -10.639 1.00 96.75 85 ILE A CA 1
ATOM 664 C C . ILE A 1 85 ? 6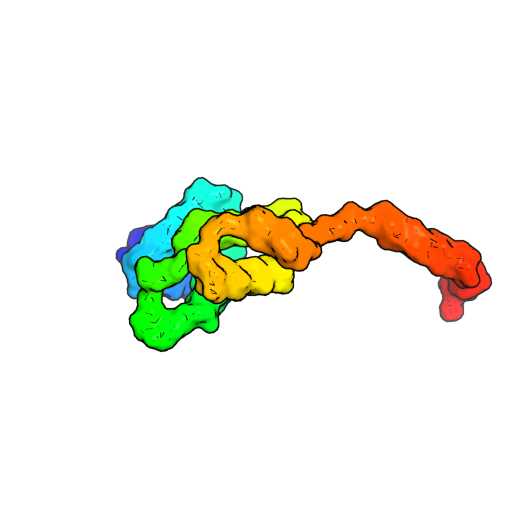.958 -3.544 -9.650 1.00 96.75 85 ILE A C 1
ATOM 666 O O . ILE A 1 85 ? 6.030 -4.231 -9.234 1.00 96.75 85 ILE A O 1
ATOM 670 N N . SER A 1 86 ? 8.206 -3.729 -9.213 1.00 96.75 86 SER A N 1
ATOM 671 C CA . SER A 1 86 ? 8.505 -4.654 -8.111 1.00 96.75 86 SER A CA 1
ATOM 672 C C . SER A 1 86 ? 8.047 -4.088 -6.763 1.00 96.75 86 SER A C 1
ATOM 674 O O . SER A 1 86 ? 7.933 -2.874 -6.593 1.00 96.75 86 SER A O 1
ATOM 676 N N . GLY A 1 87 ? 7.908 -4.943 -5.745 1.00 96.62 87 GLY A N 1
ATOM 677 C CA . GLY A 1 87 ? 7.652 -4.480 -4.376 1.00 96.62 87 GLY A CA 1
ATOM 678 C C . GLY A 1 87 ? 8.741 -3.545 -3.828 1.00 96.62 87 GLY A C 1
ATOM 679 O O . GLY A 1 87 ? 8.435 -2.653 -3.045 1.00 96.62 87 GLY A O 1
ATOM 680 N N . LYS A 1 88 ? 10.004 -3.695 -4.262 1.00 96.81 88 LYS A N 1
ATOM 681 C CA . LYS A 1 88 ? 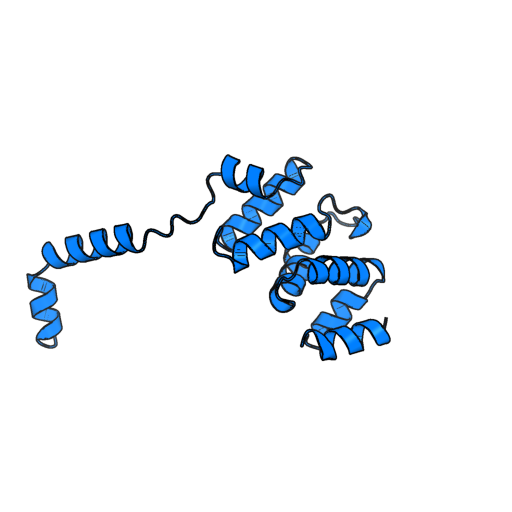11.086 -2.759 -3.909 1.00 96.81 88 LYS A CA 1
ATOM 682 C C . LYS A 1 88 ? 10.862 -1.393 -4.563 1.00 96.81 88 LYS A C 1
ATOM 684 O O . LYS A 1 88 ? 10.887 -0.385 -3.872 1.00 96.81 88 LYS A O 1
ATOM 689 N N . ALA A 1 89 ? 10.587 -1.379 -5.865 1.00 97.50 89 ALA A N 1
ATOM 690 C CA . ALA A 1 89 ? 10.308 -0.155 -6.611 1.00 97.50 89 ALA A CA 1
ATOM 691 C C . ALA A 1 89 ? 9.077 0.585 -6.062 1.00 97.50 89 ALA A C 1
ATOM 693 O O . ALA A 1 89 ? 9.087 1.802 -5.934 1.00 97.50 89 ALA A O 1
ATOM 694 N N . ALA A 1 90 ? 8.039 -0.142 -5.656 1.00 98.31 90 ALA A N 1
ATOM 695 C CA . ALA A 1 90 ? 6.857 0.450 -5.046 1.00 98.31 90 ALA A CA 1
ATOM 696 C C . ALA A 1 90 ? 7.154 1.200 -3.736 1.00 98.31 90 ALA A C 1
ATOM 698 O O . ALA A 1 90 ? 6.501 2.200 -3.444 1.00 98.31 90 ALA A O 1
ATOM 699 N N . LYS A 1 91 ? 8.143 0.749 -2.951 1.00 98.56 91 LYS A N 1
ATOM 700 C CA . LYS A 1 91 ? 8.582 1.464 -1.741 1.00 98.56 91 LYS A CA 1
ATOM 701 C C . LYS A 1 91 ? 9.214 2.801 -2.106 1.00 98.56 91 LYS A C 1
ATOM 703 O O . LYS A 1 91 ? 8.864 3.807 -1.506 1.00 98.56 91 LYS A O 1
ATOM 708 N N . GLU A 1 92 ? 10.060 2.807 -3.136 1.00 98.31 92 GLU A N 1
ATOM 709 C CA . GLU A 1 92 ? 10.686 4.026 -3.664 1.00 98.31 92 GLU A CA 1
ATOM 710 C C . GLU A 1 92 ? 9.635 5.009 -4.209 1.00 98.31 92 GLU A C 1
ATOM 712 O O . GLU A 1 92 ? 9.726 6.210 -3.967 1.00 98.31 92 GLU A O 1
ATOM 717 N N . VAL A 1 93 ? 8.587 4.502 -4.872 1.00 98.44 93 VAL A N 1
ATOM 718 C CA . VAL A 1 93 ? 7.437 5.312 -5.307 1.00 98.44 93 VAL A CA 1
ATOM 719 C C . VAL A 1 93 ? 6.707 5.921 -4.110 1.00 98.44 93 VAL A C 1
ATOM 721 O O . VAL A 1 93 ? 6.445 7.119 -4.112 1.00 98.44 93 VAL A O 1
ATOM 724 N N . LEU A 1 94 ? 6.396 5.127 -3.081 1.00 98.50 94 LEU A N 1
ATOM 725 C CA . LEU A 1 94 ? 5.732 5.623 -1.873 1.00 98.50 94 LEU A CA 1
ATOM 726 C C . LEU A 1 94 ? 6.565 6.713 -1.178 1.00 98.50 94 LEU A C 1
ATOM 728 O O . LEU A 1 94 ? 6.017 7.741 -0.785 1.00 98.50 94 LEU A O 1
ATOM 732 N N . ASP A 1 95 ? 7.882 6.515 -1.083 1.00 97.94 95 ASP A N 1
ATOM 733 C CA . ASP A 1 95 ? 8.817 7.487 -0.511 1.00 97.94 95 ASP A CA 1
ATOM 734 C C . ASP A 1 95 ? 8.842 8.805 -1.309 1.00 97.94 95 ASP A C 1
ATOM 736 O O . ASP A 1 95 ? 8.744 9.882 -0.716 1.00 97.94 95 ASP A O 1
ATOM 740 N N . ASP A 1 96 ? 8.903 8.749 -2.647 1.00 98.12 96 ASP A N 1
ATOM 741 C CA . ASP A 1 96 ? 8.878 9.949 -3.501 1.00 98.12 96 ASP A CA 1
ATOM 742 C C . ASP A 1 96 ? 7.529 10.682 -3.430 1.00 98.12 96 ASP A C 1
ATOM 744 O O . ASP A 1 96 ? 7.510 11.912 -3.345 1.00 98.12 96 ASP A O 1
ATOM 748 N N . LEU A 1 97 ? 6.402 9.961 -3.408 1.00 97.81 97 LEU A N 1
ATOM 749 C CA . LEU A 1 97 ? 5.072 10.568 -3.287 1.00 97.81 97 LEU A CA 1
ATOM 750 C C . LEU A 1 97 ? 4.924 11.334 -1.968 1.00 97.81 97 LEU A C 1
ATOM 752 O O . LEU A 1 97 ? 4.484 12.484 -1.978 1.00 97.81 97 LEU A O 1
ATOM 756 N N . ILE A 1 98 ? 5.363 10.742 -0.853 1.00 95.94 98 ILE A N 1
ATOM 757 C CA . ILE A 1 98 ? 5.359 11.392 0.464 1.00 95.94 98 ILE A CA 1
ATOM 758 C C . ILE A 1 98 ? 6.275 12.619 0.460 1.00 95.94 98 ILE A C 1
ATOM 760 O O . ILE A 1 98 ? 5.854 13.703 0.866 1.00 95.94 98 ILE A O 1
ATOM 764 N N . ALA A 1 99 ? 7.513 12.473 -0.021 1.00 95.56 99 ALA A N 1
ATOM 765 C CA . ALA A 1 99 ? 8.503 13.548 -0.008 1.00 95.56 99 ALA A CA 1
ATOM 766 C C . ALA A 1 99 ? 8.079 14.759 -0.853 1.00 95.56 99 ALA A C 1
ATOM 768 O O . ALA A 1 99 ? 8.359 15.899 -0.483 1.00 95.56 99 ALA A O 1
ATOM 769 N N . ASN A 1 100 ? 7.383 14.521 -1.967 1.00 93.50 100 ASN A N 1
ATOM 770 C CA . ASN A 1 100 ? 6.950 15.571 -2.889 1.00 93.50 100 ASN A CA 1
ATOM 771 C C . ASN A 1 100 ? 5.476 15.966 -2.718 1.00 93.50 100 ASN A C 1
ATOM 773 O O . ASN A 1 100 ? 4.988 16.794 -3.485 1.00 93.50 100 ASN A O 1
ATOM 777 N N . SER A 1 101 ? 4.760 15.385 -1.745 1.00 91.31 101 SER A N 1
ATOM 778 C CA . SER A 1 101 ? 3.310 15.575 -1.563 1.00 91.31 101 SER A CA 1
ATOM 779 C C . SER A 1 101 ? 2.507 15.360 -2.860 1.00 91.31 101 SER A C 1
ATOM 781 O O . SER A 1 101 ? 1.524 16.051 -3.128 1.00 91.31 101 SER A O 1
ATOM 783 N N . SER A 1 102 ? 2.958 14.413 -3.688 1.00 92.00 102 SER A N 1
ATOM 784 C CA . SER A 1 102 ? 2.302 14.008 -4.932 1.00 92.00 102 SER A CA 1
ATOM 785 C C . SER A 1 102 ? 1.376 12.823 -4.674 1.00 92.00 102 SER A C 1
ATOM 787 O O . SER A 1 102 ? 1.588 12.039 -3.751 1.00 92.00 102 SER A O 1
ATOM 789 N N . LYS A 1 103 ? 0.364 12.669 -5.529 1.00 94.56 103 LYS A N 1
ATOM 790 C CA . LYS A 1 103 ? -0.546 11.514 -5.548 1.00 94.56 103 LYS A CA 1
ATOM 791 C C . LYS A 1 103 ? -0.554 10.785 -6.895 1.00 94.56 103 LYS A C 1
ATOM 793 O O . LYS A 1 103 ? -1.298 9.828 -7.082 1.00 94.56 103 LYS A O 1
ATOM 798 N N . ASP A 1 104 ? 0.270 11.232 -7.842 1.00 96.81 104 ASP A N 1
ATOM 799 C CA . ASP A 1 104 ? 0.340 10.648 -9.180 1.00 96.81 104 ASP A CA 1
ATOM 800 C C . ASP A 1 104 ? 1.356 9.499 -9.215 1.00 96.81 104 ASP A C 1
ATOM 802 O O . ASP A 1 104 ? 2.539 9.679 -9.510 1.00 96.81 104 ASP A O 1
ATOM 806 N N . VAL A 1 105 ? 0.872 8.306 -8.868 1.00 98.00 105 VAL A N 1
ATOM 807 C CA . VAL A 1 105 ? 1.668 7.071 -8.810 1.00 98.00 105 VAL A CA 1
ATOM 808 C C . VAL A 1 105 ? 2.343 6.778 -10.150 1.00 98.00 105 VAL A C 1
ATOM 810 O O . VAL A 1 105 ? 3.538 6.489 -10.187 1.00 98.00 105 VAL A O 1
ATOM 813 N N . ASP A 1 106 ? 1.604 6.872 -11.255 1.00 96.25 106 ASP A N 1
ATOM 814 C CA . ASP A 1 106 ? 2.106 6.493 -12.577 1.00 96.25 106 ASP A CA 1
ATOM 815 C C . ASP A 1 106 ? 3.137 7.493 -13.105 1.00 96.25 106 ASP A C 1
ATOM 817 O O . ASP A 1 106 ? 4.159 7.086 -13.671 1.00 96.25 106 ASP A O 1
ATOM 821 N N . ALA A 1 107 ? 2.924 8.792 -12.872 1.00 95.69 107 ALA A N 1
ATOM 822 C CA . ALA A 1 107 ? 3.925 9.803 -13.188 1.00 95.69 107 ALA A CA 1
ATOM 823 C C . ALA A 1 107 ? 5.193 9.625 -12.345 1.00 95.69 107 ALA A C 1
ATOM 825 O O . ALA A 1 107 ? 6.292 9.745 -12.886 1.00 95.69 107 ALA A O 1
ATOM 826 N N . THR A 1 108 ? 5.074 9.286 -11.056 1.00 97.12 108 THR A N 1
ATOM 827 C CA . THR A 1 108 ? 6.237 9.004 -10.201 1.00 97.12 108 THR A CA 1
ATOM 828 C C . THR A 1 108 ? 6.995 7.759 -10.670 1.00 97.12 108 THR A C 1
ATOM 830 O O . THR A 1 108 ? 8.219 7.805 -10.782 1.00 97.12 108 THR A O 1
ATOM 833 N N . ILE A 1 109 ? 6.302 6.677 -11.039 1.00 96.25 109 ILE A N 1
ATOM 834 C CA . ILE A 1 109 ? 6.935 5.480 -11.623 1.00 96.25 109 ILE A CA 1
ATOM 835 C C . ILE A 1 109 ? 7.729 5.843 -12.883 1.00 96.25 109 ILE A C 1
ATOM 837 O O . ILE A 1 109 ? 8.865 5.394 -13.050 1.00 96.25 109 ILE A O 1
ATOM 841 N N . LEU A 1 110 ? 7.142 6.656 -13.770 1.00 93.75 110 LEU A N 1
ATOM 842 C CA . LEU A 1 110 ? 7.792 7.095 -15.004 1.00 93.75 110 LEU A CA 1
ATOM 843 C C . LEU A 1 110 ? 9.002 7.995 -14.722 1.00 93.75 110 LEU A C 1
ATOM 845 O O . LEU A 1 110 ? 10.075 7.754 -15.269 1.00 93.75 110 LEU A O 1
ATOM 849 N N . LYS A 1 111 ? 8.838 8.997 -13.850 1.00 93.75 111 LYS A N 1
ATOM 850 C CA . LYS A 1 111 ? 9.886 9.933 -13.416 1.00 93.75 111 LYS A CA 1
ATOM 851 C C . LYS A 1 111 ? 11.104 9.195 -12.862 1.00 93.75 111 LYS A C 1
ATOM 853 O O . LYS A 1 111 ? 12.230 9.585 -13.152 1.00 93.75 111 LYS A O 1
ATOM 858 N N . LEU A 1 112 ? 10.874 8.149 -12.069 1.00 92.44 112 LEU A N 1
ATOM 859 C CA . LEU A 1 112 ? 11.932 7.362 -11.436 1.00 92.44 112 LEU A CA 1
ATOM 860 C C . LEU A 1 112 ? 12.464 6.228 -12.329 1.00 92.44 112 LEU A C 1
ATOM 862 O O . LEU A 1 112 ? 13.435 5.575 -11.962 1.00 92.44 112 LEU A O 1
ATOM 866 N N . GLY A 1 113 ? 11.854 5.980 -13.495 1.00 92.50 113 GLY A N 1
ATOM 867 C CA . GLY A 1 113 ? 12.275 4.912 -14.407 1.00 92.50 113 GLY A CA 1
ATOM 868 C C . GLY A 1 113 ? 12.096 3.505 -13.826 1.00 92.50 113 GLY A C 1
ATOM 869 O O . GLY A 1 113 ? 12.871 2.608 -14.140 1.00 92.50 113 GLY A O 1
ATOM 870 N N . LEU A 1 114 ? 11.093 3.309 -12.966 1.00 93.12 114 LEU A N 1
ATOM 871 C CA . LEU A 1 114 ? 10.950 2.106 -12.136 1.00 93.12 114 LEU A CA 1
ATOM 872 C C . LEU A 1 114 ? 10.100 0.989 -12.752 1.00 93.12 114 LEU A C 1
ATOM 874 O O . LEU A 1 114 ? 9.888 -0.042 -12.104 1.00 93.12 114 LEU A O 1
ATOM 878 N N . LYS A 1 115 ? 9.594 1.179 -13.976 1.00 90.62 115 LYS A N 1
ATOM 879 C CA . LYS A 1 115 ? 8.840 0.128 -14.670 1.00 90.62 115 LYS A CA 1
ATOM 880 C C . LYS A 1 115 ? 9.701 -1.124 -14.794 1.00 90.62 115 LYS A C 1
ATOM 882 O O . LYS A 1 115 ? 10.854 -1.044 -15.214 1.00 90.62 115 LYS A O 1
ATOM 887 N N . GLN A 1 116 ? 9.132 -2.277 -14.456 1.00 83.00 116 GLN A N 1
ATOM 888 C CA . GLN A 1 116 ? 9.774 -3.548 -14.745 1.00 83.00 116 GLN A CA 1
ATOM 889 C C . GLN A 1 116 ? 9.939 -3.664 -16.257 1.00 83.00 116 GLN A C 1
ATOM 891 O O . GLN A 1 116 ? 8.969 -3.607 -17.012 1.00 83.00 116 GLN A O 1
ATOM 896 N N . VAL A 1 117 ? 11.184 -3.814 -16.697 1.00 67.06 117 VAL A N 1
ATOM 897 C CA . VAL A 1 117 ? 11.459 -4.294 -18.044 1.00 67.06 117 VAL A CA 1
ATOM 898 C C . VAL A 1 117 ? 11.240 -5.801 -17.978 1.00 67.06 117 VAL A C 1
ATOM 900 O O . VAL A 1 117 ? 12.119 -6.545 -17.549 1.00 67.06 117 VAL A O 1
ATOM 903 N N . SER A 1 118 ? 10.032 -6.249 -18.309 1.00 58.59 118 SER A N 1
ATOM 904 C CA . SER A 1 118 ? 9.726 -7.665 -18.508 1.00 58.59 118 SER A CA 1
ATOM 905 C C . SER A 1 118 ? 10.314 -8.112 -19.841 1.00 58.59 118 SER A C 1
ATOM 907 O O . SER A 1 118 ? 9.610 -8.377 -20.809 1.00 58.59 118 SER A O 1
ATOM 909 N N . ASP A 1 119 ? 11.640 -8.141 -19.906 1.00 54.00 119 ASP A N 1
ATOM 910 C CA . ASP A 1 119 ? 12.356 -8.696 -21.040 1.00 54.00 119 ASP A CA 1
ATOM 911 C C . ASP A 1 119 ? 12.736 -10.137 -20.711 1.00 54.00 119 ASP A C 1
ATOM 913 O O . ASP A 1 119 ? 13.905 -10.485 -20.543 1.00 54.00 119 ASP A O 1
ATOM 917 N N . ASP A 1 120 ? 11.721 -10.999 -20.616 1.00 55.12 120 ASP A N 1
ATOM 918 C CA . ASP A 1 120 ? 11.961 -12.439 -20.711 1.00 55.12 120 ASP A CA 1
ATOM 919 C C . ASP A 1 120 ? 12.757 -12.715 -22.003 1.00 55.12 120 ASP A C 1
ATOM 921 O O . ASP A 1 120 ? 13.684 -13.515 -21.999 1.00 55.12 120 ASP A O 1
ATOM 925 N N . GLY A 1 121 ? 12.498 -11.955 -23.079 1.00 58.69 121 GLY A N 1
ATOM 926 C CA . GLY A 1 121 ? 13.249 -11.986 -24.336 1.00 58.69 121 GLY A CA 1
ATOM 927 C C . GLY A 1 121 ? 14.738 -11.650 -24.194 1.00 58.69 121 GLY A C 1
ATOM 928 O O . GLY A 1 121 ? 15.572 -12.441 -24.633 1.00 58.69 121 GLY A O 1
ATOM 929 N N . ALA A 1 122 ? 15.101 -10.522 -23.572 1.00 57.03 122 ALA A N 1
ATOM 930 C CA . ALA A 1 122 ? 16.515 -10.184 -23.371 1.00 57.03 122 ALA A CA 1
ATOM 931 C C . ALA A 1 122 ? 17.209 -11.099 -22.351 1.00 57.03 122 ALA A C 1
ATOM 933 O O . ALA A 1 122 ? 18.389 -11.404 -22.521 1.00 57.03 122 ALA A O 1
ATOM 934 N N . LEU A 1 123 ? 16.500 -11.587 -21.325 1.00 55.84 123 LEU A N 1
ATOM 935 C CA . LEU A 1 123 ? 17.064 -12.557 -20.385 1.00 55.84 123 LEU A CA 1
ATOM 936 C C . LEU A 1 123 ? 17.322 -13.911 -21.065 1.00 55.84 123 LEU A C 1
ATOM 938 O O . LEU A 1 123 ? 18.397 -14.478 -20.879 1.00 55.84 123 LEU A O 1
ATOM 942 N N . PHE A 1 124 ? 16.393 -14.401 -21.895 1.00 61.97 124 PHE A N 1
ATOM 943 C CA . PHE A 1 124 ? 16.605 -15.603 -22.707 1.00 61.97 124 PHE A CA 1
ATOM 944 C C . PHE A 1 124 ? 17.730 -15.411 -23.725 1.00 61.97 124 PHE A C 1
ATOM 946 O O . PHE A 1 124 ? 18.559 -16.303 -23.852 1.00 61.97 124 PHE A O 1
ATOM 953 N N . ALA A 1 125 ? 17.840 -14.246 -24.372 1.00 66.69 125 ALA A N 1
ATOM 954 C CA . ALA A 1 125 ? 18.934 -13.963 -25.303 1.00 66.69 125 ALA A CA 1
ATOM 955 C C . ALA A 1 125 ? 20.312 -13.982 -24.616 1.00 66.69 125 ALA A C 1
ATOM 957 O O . ALA A 1 125 ? 21.255 -14.561 -25.150 1.00 66.69 125 ALA A O 1
ATOM 958 N N . ILE A 1 126 ? 20.422 -13.414 -23.409 1.00 66.69 126 ILE A N 1
ATOM 959 C CA . ILE A 1 126 ? 21.659 -13.456 -22.612 1.00 66.69 126 ILE A CA 1
ATOM 960 C C . ILE A 1 126 ? 21.969 -14.892 -22.162 1.00 66.69 126 ILE A C 1
ATOM 962 O O . ILE A 1 126 ? 23.126 -15.309 -22.185 1.00 66.69 126 ILE A O 1
ATOM 966 N N . ILE A 1 127 ? 20.957 -15.672 -21.767 1.00 65.31 127 ILE A N 1
ATOM 967 C CA . ILE A 1 127 ? 21.133 -17.086 -21.400 1.00 65.31 127 ILE A CA 1
ATOM 968 C C . ILE A 1 127 ? 21.582 -17.910 -22.614 1.00 65.31 127 ILE A C 1
ATOM 970 O O . ILE A 1 127 ? 22.533 -18.679 -22.490 1.00 65.31 127 ILE A O 1
ATOM 974 N N . ASP A 1 128 ? 20.960 -17.728 -23.779 1.00 72.00 128 ASP A N 1
ATOM 975 C CA . ASP A 1 128 ? 21.333 -18.406 -25.023 1.00 72.00 128 ASP A CA 1
ATOM 976 C C . ASP A 1 128 ? 22.755 -18.034 -25.456 1.00 72.00 128 ASP A C 1
ATOM 978 O O . ASP A 1 128 ? 23.524 -18.910 -25.852 1.00 72.00 128 ASP A O 1
ATOM 982 N N . GLU A 1 129 ? 23.150 -16.767 -25.313 1.00 69.31 129 GLU A N 1
ATOM 983 C CA . GLU A 1 129 ? 24.515 -16.315 -25.589 1.00 69.31 129 GLU A CA 1
ATOM 984 C C . GLU A 1 129 ? 25.529 -16.952 -24.626 1.00 69.31 129 GLU A C 1
ATOM 986 O O . GLU A 1 129 ? 26.563 -17.461 -25.061 1.00 69.31 129 GLU A O 1
ATOM 991 N N . ILE A 1 130 ? 25.222 -17.014 -23.325 1.00 69.56 130 ILE A N 1
ATOM 992 C CA . ILE A 1 130 ? 26.080 -17.665 -22.322 1.00 69.56 130 ILE A CA 1
ATOM 993 C C . ILE A 1 130 ? 26.187 -19.174 -22.578 1.00 69.56 130 ILE A C 1
ATOM 995 O O . ILE A 1 130 ? 27.285 -19.728 -22.476 1.00 69.56 130 ILE A O 1
ATOM 999 N N . LEU A 1 131 ? 25.083 -19.845 -22.919 1.00 71.44 131 LEU A N 1
ATOM 1000 C CA . LEU A 1 131 ? 25.060 -21.273 -23.248 1.00 71.44 131 LEU A CA 1
ATOM 1001 C C . LEU A 1 131 ? 25.825 -21.567 -24.544 1.00 71.44 131 LEU A C 1
ATOM 1003 O O . LEU A 1 131 ? 26.566 -22.548 -24.597 1.00 71.44 131 LEU A O 1
ATOM 1007 N N . ALA A 1 132 ? 25.700 -20.712 -25.561 1.00 74.69 132 ALA A N 1
ATOM 1008 C CA . ALA A 1 132 ? 26.458 -20.824 -26.804 1.00 74.69 132 ALA A CA 1
ATOM 1009 C C . ALA A 1 132 ? 27.961 -20.584 -26.580 1.00 74.69 132 ALA A C 1
ATOM 1011 O O . ALA A 1 132 ? 28.789 -21.312 -27.126 1.00 74.69 132 ALA A O 1
ATOM 1012 N N . ALA A 1 133 ? 28.319 -19.613 -25.735 1.00 76.62 133 ALA A N 1
ATOM 1013 C CA . ALA A 1 133 ? 29.703 -19.292 -25.394 1.00 76.62 133 ALA A CA 1
ATOM 1014 C C . ALA A 1 133 ? 30.364 -20.308 -24.439 1.00 76.62 133 ALA A C 1
ATOM 1016 O O . ALA A 1 133 ? 31.587 -20.318 -24.322 1.00 76.62 133 ALA A O 1
ATOM 1017 N N . ASN A 1 134 ? 29.582 -21.158 -23.761 1.00 71.56 134 ASN A N 1
ATOM 1018 C CA . ASN A 1 134 ? 30.059 -22.193 -22.831 1.00 71.56 134 ASN A CA 1
ATOM 1019 C C . ASN A 1 134 ? 29.520 -23.589 -23.208 1.00 71.56 134 ASN A C 1
ATOM 1021 O O . ASN A 1 134 ? 29.158 -24.389 -22.338 1.00 71.56 134 ASN A O 1
ATOM 1025 N N . ALA A 1 135 ? 29.422 -23.881 -24.508 1.00 70.25 135 ALA A N 1
ATOM 1026 C CA . ALA A 1 135 ? 28.864 -25.139 -25.012 1.00 70.25 135 ALA A CA 1
ATOM 1027 C C . ALA A 1 135 ? 29.616 -26.389 -24.501 1.00 70.25 135 ALA A C 1
ATOM 1029 O O . ALA A 1 135 ? 29.019 -27.452 -24.323 1.00 70.25 135 ALA A O 1
ATOM 1030 N N . ASP A 1 136 ? 30.910 -26.246 -24.216 1.00 72.56 136 ASP A N 1
ATOM 1031 C CA . ASP A 1 136 ? 31.777 -27.237 -23.578 1.00 72.56 136 ASP A CA 1
ATOM 1032 C C . ASP A 1 136 ? 31.322 -27.578 -22.148 1.00 72.56 136 ASP A C 1
ATOM 1034 O O . ASP A 1 136 ? 31.141 -28.750 -21.819 1.00 72.56 136 ASP A O 1
ATOM 1038 N N . LYS A 1 137 ? 31.015 -26.569 -21.326 1.00 65.94 137 LYS A N 1
ATOM 1039 C CA . LYS A 1 137 ? 30.517 -26.765 -19.952 1.00 65.94 137 LYS A CA 1
ATOM 1040 C C . LYS A 1 137 ? 29.113 -27.360 -19.910 1.00 65.94 137 LYS A C 1
ATOM 1042 O O . LYS A 1 137 ? 28.789 -28.129 -19.007 1.00 65.94 137 LYS A O 1
ATOM 1047 N N . VAL A 1 138 ? 28.272 -27.044 -20.897 1.00 63.16 138 VAL A N 1
ATOM 1048 C CA . VAL A 1 138 ? 26.939 -27.657 -21.039 1.00 63.16 138 VAL A CA 1
ATOM 1049 C C . VAL A 1 138 ? 27.057 -29.148 -21.368 1.00 63.16 138 VAL A C 1
ATOM 1051 O O . VAL A 1 138 ? 26.270 -29.957 -20.868 1.00 63.16 138 VAL A O 1
ATOM 1054 N N . ALA A 1 139 ? 28.037 -29.527 -22.193 1.00 65.75 139 ALA A N 1
ATOM 1055 C CA . ALA A 1 139 ? 28.312 -30.925 -22.507 1.00 65.75 139 ALA A CA 1
ATOM 1056 C C . ALA A 1 139 ? 28.859 -31.690 -21.288 1.00 65.75 139 ALA A C 1
ATOM 1058 O O . ALA A 1 139 ? 28.423 -32.816 -21.042 1.00 65.75 139 ALA A O 1
ATOM 1059 N N . GLU A 1 140 ? 29.737 -31.072 -20.492 1.00 65.75 140 GLU A N 1
ATOM 1060 C CA . GLU A 1 140 ? 30.242 -31.653 -19.239 1.00 65.75 140 GLU A CA 1
ATOM 1061 C C . GLU A 1 140 ? 29.131 -31.851 -18.194 1.00 65.75 140 GLU A C 1
ATOM 1063 O O . GLU A 1 140 ? 29.016 -32.941 -17.631 1.00 65.75 140 GLU A O 1
ATOM 1068 N N . TYR A 1 141 ? 28.242 -30.864 -18.019 1.00 64.19 141 TYR A N 1
ATOM 1069 C CA . TYR A 1 141 ? 27.092 -30.965 -17.111 1.00 64.19 141 TYR A CA 1
ATOM 1070 C C . TYR A 1 141 ? 26.125 -32.094 -17.511 1.00 64.19 141 TYR A C 1
ATOM 1072 O O . TYR A 1 141 ? 25.665 -32.868 -16.671 1.00 64.19 141 TYR A O 1
ATOM 1080 N N . LYS A 1 142 ? 25.842 -32.255 -18.813 1.00 65.06 142 LYS A N 1
ATOM 1081 C CA . LYS A 1 142 ? 24.983 -33.346 -19.320 1.00 65.06 142 LYS A CA 1
ATOM 1082 C C . LYS A 1 142 ? 25.617 -34.734 -19.182 1.00 65.06 142 LYS A C 1
ATOM 1084 O O . LYS A 1 142 ? 24.887 -35.723 -19.158 1.00 65.06 142 LYS A O 1
ATOM 1089 N N . ALA A 1 143 ? 26.943 -34.815 -19.086 1.00 74.06 143 ALA A N 1
ATOM 1090 C CA . ALA A 1 143 ? 27.672 -36.061 -18.865 1.00 74.06 143 ALA A CA 1
ATOM 1091 C C . ALA A 1 143 ? 27.752 -36.469 -17.377 1.00 74.06 143 ALA A C 1
ATOM 1093 O O . ALA A 1 143 ? 28.305 -37.527 -17.074 1.00 74.06 143 ALA A O 1
ATOM 1094 N N . GLY A 1 144 ? 27.176 -35.679 -16.459 1.00 51.50 144 GLY A N 1
ATOM 1095 C CA . GLY A 1 144 ? 27.052 -36.029 -15.041 1.00 51.50 144 GLY A CA 1
ATOM 1096 C C . GLY A 1 144 ? 28.308 -35.780 -14.202 1.00 51.50 144 GLY A C 1
ATOM 1097 O O . GLY A 1 144 ? 28.555 -36.534 -13.260 1.00 51.50 144 GLY A O 1
ATOM 1098 N N . LYS A 1 145 ? 29.098 -34.753 -14.536 1.00 49.00 145 LYS A N 1
ATOM 1099 C CA . LYS A 1 145 ? 30.161 -34.215 -13.675 1.00 49.00 145 LYS A CA 1
ATOM 1100 C C . LYS A 1 145 ? 29.781 -32.860 -13.095 1.00 49.00 145 LYS A C 1
ATOM 1102 O O . LYS A 1 145 ? 29.131 -32.076 -13.818 1.00 49.00 145 LYS A O 1
#

Sequence (145 aa):
PDEKKARFVKEYGLKEYDASVITSSLEMANYFDEMMSEGISAKNATTWLTVELQGRLKEGVTIEESPIDAKTLATIVKRIEDNTISGKAAKEVLDDLIANSSKDVDATILKLGLKQVSDDGALFAIIDEILAANADKVAEYKAGK